Protein AF-A0A7H1BZW2-F1 (afdb_monomer)

Mean predicted aligned error: 11.31 Å

Foldseek 3Di:
DAAADLVVLCVWFWFAFLLRWIWGWPDAVVVVVHDDDQFAGTKTFTADPVRHTDDIATGHSNQHRDPDDDSRGGGHTDDPDPDDDDDDADFFDLDDDQQKWFDDPLDIDTDPDDPVDDDDPVRVVCSVVSGIDPHVVRVVSVSVVVVPPDD

Solvent-accessible surface area (backbone atoms only — not comparable to full-atom values): 8875 Å² total; per-residue (Å²): 131,53,68,67,50,62,68,54,22,55,74,64,40,45,30,20,24,60,69,70,39,50,29,40,45,66,51,46,36,62,83,71,71,46,91,65,57,76,42,51,31,25,36,32,37,34,31,45,98,84,74,40,88,69,49,74,48,40,15,24,86,82,28,38,43,57,95,72,92,43,55,66,16,44,69,13,38,51,72,84,75,75,86,80,82,90,77,94,69,75,78,49,36,89,64,92,56,71,59,20,19,31,74,54,97,92,40,83,42,75,48,87,61,48,91,94,53,83,75,50,71,72,55,48,51,36,35,75,72,44,48,29,22,76,34,69,67,52,49,45,54,54,51,50,60,65,66,72,66,76,134

Nearest PDB structures (foldseek):
  8dit-assembly1_B  TM=5.172E-01  e=1.514E+00  Thermochaetoides thermophila

Secondary structure (DSSP, 8-state):
-PPP-HHHHHTT--EEETTS-EEEEEEETTTTT----GGGSEEEEEE-TTS-EEEEEEE-TT--SSSS--TT-EEEE----PPPPP---PPPPSS--TT-EEEETTEEEE----TTSPPPHHHHHHHHTT--BSSHHHHHHHHHHHHTS--

Radius of gyration: 26.74 Å; Cα contacts (8 Å, |Δi|>4): 264; chains: 1; bounding box: 60×26×63 Å

Sequence (151 aa):
MKPFNLEEALAGEPVKLRSGRKAYIKYSLKAEKVECGVYSEIQGYVLNERNQFLYACSWTEEGNYYDFNSEDDIIGMWEEQQPRITLNLPAPLKEPREGMCFIKWGMIYKSNWVKSTPLKCMEQERLKEGGYFANEQDAQEWIDAMKNNRA

Structure (mmCIF, N/CA/C/O backbone):
data_AF-A0A7H1BZW2-F1
#
_entry.id   AF-A0A7H1BZW2-F1
#
loop_
_atom_site.group_PDB
_atom_site.id
_atom_site.type_symbol
_atom_site.label_atom_id
_atom_site.label_alt_id
_atom_site.label_comp_id
_atom_site.label_asym_id
_atom_site.label_entity_id
_atom_site.label_seq_id
_atom_site.pdbx_PDB_ins_code
_atom_site.Cartn_x
_atom_site.Cartn_y
_atom_site.Cartn_z
_atom_site.occupancy
_atom_site.B_iso_or_equiv
_atom_site.auth_seq_id
_atom_site.auth_comp_id
_atom_site.auth_asym_id
_atom_site.auth_atom_id
_atom_site.pdbx_PDB_model_num
ATOM 1 N N . MET A 1 1 ? 10.693 6.262 0.459 1.00 72.38 1 MET A N 1
ATOM 2 C CA . MET A 1 1 ? 11.117 5.768 -0.856 1.00 72.38 1 MET A CA 1
ATOM 3 C C . MET A 1 1 ? 12.531 5.263 -0.720 1.00 72.38 1 MET A C 1
ATOM 5 O O . MET A 1 1 ? 13.442 6.050 -0.480 1.00 72.38 1 MET A O 1
ATOM 9 N N . LYS A 1 2 ? 12.672 3.948 -0.796 1.00 88.25 2 LYS A N 1
ATOM 10 C CA . LYS A 1 2 ? 13.935 3.232 -0.797 1.00 88.25 2 LYS A CA 1
ATOM 11 C C . LYS A 1 2 ? 14.770 3.671 -2.014 1.00 88.25 2 LYS A C 1
ATOM 13 O O . LYS A 1 2 ? 14.226 3.685 -3.123 1.00 88.25 2 LYS A O 1
ATOM 18 N N . PRO A 1 3 ? 16.045 4.066 -1.824 1.00 93.69 3 PRO A N 1
ATOM 19 C CA . PRO A 1 3 ? 16.921 4.445 -2.931 1.00 93.69 3 PRO A CA 1
ATOM 20 C C . PRO A 1 3 ? 17.116 3.263 -3.884 1.00 93.69 3 PRO A C 1
ATOM 22 O O . PRO A 1 3 ? 16.992 2.113 -3.467 1.00 93.69 3 PRO A O 1
ATOM 25 N N . PHE A 1 4 ? 17.394 3.551 -5.154 1.00 95.69 4 PHE A N 1
ATOM 26 C CA . PHE A 1 4 ? 17.613 2.523 -6.169 1.00 95.69 4 PHE A CA 1
ATOM 27 C C . PHE A 1 4 ? 18.831 1.656 -5.813 1.00 95.69 4 PHE A C 1
ATOM 29 O O . PHE A 1 4 ? 19.870 2.174 -5.406 1.00 95.69 4 PHE A O 1
ATOM 36 N N . ASN A 1 5 ? 18.679 0.338 -5.954 1.00 95.88 5 ASN A N 1
ATOM 37 C CA . ASN A 1 5 ? 19.734 -0.649 -5.770 1.00 95.88 5 ASN A CA 1
ATOM 38 C C . ASN A 1 5 ? 19.736 -1.605 -6.972 1.00 95.88 5 ASN A C 1
ATOM 40 O O . ASN A 1 5 ? 18.799 -2.382 -7.161 1.00 95.88 5 ASN A O 1
ATOM 44 N N . LEU A 1 6 ? 20.796 -1.538 -7.777 1.00 93.88 6 LEU A N 1
ATOM 45 C CA . LEU A 1 6 ? 20.922 -2.327 -8.998 1.00 93.88 6 LEU A CA 1
ATOM 46 C C . LEU A 1 6 ? 21.038 -3.835 -8.725 1.00 93.88 6 LEU A C 1
ATOM 48 O O . LEU A 1 6 ? 20.452 -4.626 -9.461 1.00 93.88 6 LEU A O 1
ATOM 52 N N . GLU A 1 7 ? 21.751 -4.243 -7.672 1.00 94.12 7 GLU A N 1
ATOM 53 C CA . GLU A 1 7 ? 21.923 -5.660 -7.325 1.00 94.12 7 GLU A CA 1
ATOM 54 C C . GLU A 1 7 ? 20.589 -6.303 -6.938 1.00 94.12 7 GLU A C 1
ATOM 56 O O . GLU A 1 7 ? 20.236 -7.364 -7.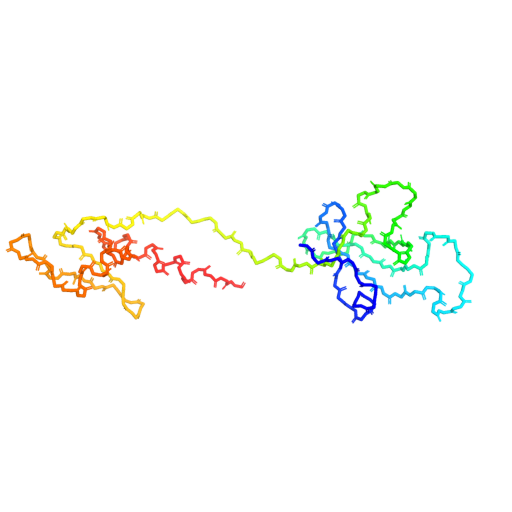452 1.00 94.12 7 GLU A O 1
ATOM 61 N N . GLU A 1 8 ? 19.811 -5.634 -6.083 1.00 95.44 8 GLU A N 1
ATOM 62 C CA . GLU A 1 8 ? 18.472 -6.099 -5.713 1.00 95.44 8 GLU A CA 1
ATOM 63 C C . GLU A 1 8 ? 17.545 -6.160 -6.935 1.00 95.44 8 GLU A C 1
ATOM 65 O O . GLU A 1 8 ? 16.805 -7.129 -7.116 1.00 95.44 8 GLU A O 1
ATOM 70 N N . ALA A 1 9 ? 17.600 -5.148 -7.805 1.00 95.62 9 ALA A N 1
ATOM 71 C CA . ALA A 1 9 ? 16.755 -5.104 -8.989 1.00 95.62 9 ALA A CA 1
ATOM 72 C C . ALA A 1 9 ? 17.093 -6.217 -9.997 1.00 95.62 9 ALA A C 1
ATOM 74 O O . ALA A 1 9 ? 16.191 -6.846 -10.552 1.00 95.62 9 ALA A O 1
ATOM 75 N N . LEU A 1 10 ? 18.383 -6.513 -10.196 1.00 94.69 10 LEU A N 1
ATOM 76 C CA . LEU A 1 10 ? 18.843 -7.647 -11.007 1.00 94.69 10 LEU A CA 1
ATOM 77 C C . LEU A 1 10 ? 18.506 -9.001 -10.368 1.00 94.69 10 LEU A C 1
ATOM 79 O O . LEU A 1 10 ? 18.267 -9.967 -11.091 1.00 94.69 10 LEU A O 1
ATOM 83 N N . ALA A 1 11 ? 18.421 -9.075 -9.037 1.00 95.19 11 ALA A N 1
ATOM 84 C CA . ALA A 1 11 ? 17.923 -10.254 -8.326 1.00 95.19 11 ALA A CA 1
ATOM 85 C C . ALA A 1 11 ? 16.406 -10.481 -8.508 1.00 95.19 11 ALA A C 1
ATOM 87 O O . ALA A 1 11 ? 15.888 -11.525 -8.109 1.00 95.19 11 ALA A O 1
ATOM 88 N N . GLY A 1 12 ? 15.700 -9.546 -9.154 1.00 93.12 12 GLY A N 1
ATOM 89 C CA . GLY A 1 12 ? 14.290 -9.666 -9.521 1.00 93.12 12 GLY A CA 1
ATOM 90 C C . GLY A 1 12 ? 13.349 -8.755 -8.737 1.00 93.12 12 GLY A C 1
ATOM 91 O O . GLY A 1 12 ? 12.139 -8.807 -8.979 1.00 93.12 12 GLY A O 1
ATOM 92 N N . GLU A 1 13 ? 13.867 -7.912 -7.841 1.00 96.00 13 GLU A N 1
ATOM 93 C CA . GLU A 1 13 ? 13.053 -6.918 -7.144 1.00 96.00 13 GLU A CA 1
ATOM 94 C C . GLU A 1 13 ? 12.608 -5.793 -8.102 1.00 96.00 13 GLU A C 1
ATOM 96 O O . GLU A 1 13 ? 13.378 -5.340 -8.954 1.00 96.00 13 GLU A O 1
ATOM 101 N N . PRO A 1 14 ? 11.357 -5.313 -8.005 1.00 95.81 14 PRO A N 1
ATOM 102 C CA . PRO A 1 14 ? 10.872 -4.257 -8.879 1.00 95.81 14 PRO A CA 1
ATOM 103 C C . PRO A 1 14 ? 11.433 -2.880 -8.516 1.00 95.81 14 PRO A C 1
ATOM 105 O O . PRO A 1 14 ? 11.722 -2.571 -7.359 1.00 95.81 14 PRO A O 1
ATOM 108 N N . VAL A 1 15 ? 11.480 -1.999 -9.512 1.00 96.75 15 VAL A N 1
ATOM 109 C CA . VAL A 1 15 ? 11.888 -0.597 -9.368 1.00 96.75 15 VAL A CA 1
ATOM 110 C C . VAL A 1 15 ? 10.724 0.351 -9.646 1.00 96.75 15 VAL A C 1
ATOM 112 O O . VAL A 1 15 ? 9.732 -0.011 -10.290 1.00 96.75 15 VAL A O 1
ATOM 115 N N . LYS A 1 16 ? 10.835 1.577 -9.133 1.00 95.69 16 LYS A N 1
ATOM 116 C CA . LYS A 1 16 ? 9.857 2.647 -9.320 1.00 95.69 16 LYS A CA 1
ATOM 117 C C . LYS A 1 16 ? 10.418 3.713 -10.252 1.00 95.69 16 LYS A C 1
ATOM 119 O O . LYS A 1 16 ? 11.461 4.306 -9.971 1.00 95.69 16 LYS A O 1
ATOM 124 N N . LEU A 1 17 ? 9.675 3.989 -11.318 1.00 95.25 17 LEU A N 1
ATOM 125 C CA . LEU A 1 17 ? 9.996 5.064 -12.250 1.00 95.25 17 LEU A CA 1
ATOM 126 C C . LEU A 1 17 ? 9.504 6.417 -11.728 1.00 95.25 17 LEU A C 1
ATOM 128 O O . LEU A 1 17 ? 8.603 6.480 -10.883 1.00 95.25 17 LEU A O 1
ATOM 132 N N . ARG A 1 18 ? 10.049 7.513 -12.261 1.00 94.06 18 ARG A N 1
ATOM 133 C CA . ARG A 1 18 ? 9.643 8.887 -11.927 1.00 94.06 18 ARG A CA 1
ATOM 134 C C . ARG A 1 18 ? 8.157 9.136 -12.184 1.00 94.06 18 ARG A C 1
ATOM 136 O O . ARG A 1 18 ? 7.507 9.787 -11.369 1.00 94.06 18 ARG A O 1
ATOM 143 N N . SER A 1 19 ? 7.611 8.540 -13.243 1.00 91.94 19 SER A N 1
ATOM 144 C CA . SER A 1 19 ? 6.173 8.501 -13.559 1.00 91.94 19 SER A CA 1
ATOM 145 C C . SER A 1 19 ? 5.308 7.821 -12.490 1.00 91.94 19 SER A C 1
ATOM 147 O O . SER A 1 19 ? 4.085 7.900 -12.539 1.00 91.94 19 SER A O 1
ATOM 149 N N . GLY A 1 20 ? 5.915 7.116 -11.533 1.00 92.19 20 GLY A N 1
ATOM 150 C CA . GLY A 1 20 ? 5.221 6.296 -10.547 1.00 92.19 20 GLY A CA 1
ATOM 151 C C . GLY A 1 20 ? 4.904 4.881 -11.030 1.00 92.19 20 GLY A C 1
ATOM 152 O O . GLY A 1 20 ? 4.333 4.114 -10.257 1.00 92.19 20 GLY A O 1
ATOM 153 N N . ARG A 1 21 ? 5.286 4.511 -12.260 1.00 93.75 21 ARG A N 1
ATOM 154 C CA . ARG A 1 21 ? 5.105 3.153 -12.796 1.00 93.75 21 ARG A CA 1
ATOM 155 C C . ARG A 1 21 ? 6.079 2.151 -12.178 1.00 93.75 21 ARG A C 1
ATOM 157 O O . ARG A 1 21 ? 7.157 2.510 -11.699 1.00 93.75 21 ARG A O 1
ATOM 164 N N . LYS A 1 22 ? 5.681 0.878 -12.224 1.00 95.31 22 LYS A N 1
ATOM 165 C CA . LYS A 1 22 ? 6.489 -0.274 -11.815 1.00 95.31 22 LYS A CA 1
ATOM 166 C C . LYS A 1 22 ? 7.290 -0.791 -13.009 1.00 95.31 22 LYS A C 1
ATOM 168 O O . LYS A 1 22 ? 6.728 -0.958 -14.091 1.00 95.31 22 LYS A O 1
ATOM 173 N N . ALA A 1 23 ? 8.567 -1.090 -12.808 1.00 96.94 23 ALA A N 1
ATOM 174 C CA . ALA A 1 23 ? 9.422 -1.703 -13.821 1.00 96.94 23 ALA A CA 1
ATOM 175 C C . ALA A 1 23 ? 10.266 -2.837 -13.224 1.00 96.94 23 ALA A C 1
ATOM 177 O O . ALA A 1 23 ? 10.400 -2.952 -12.005 1.00 96.94 23 ALA A O 1
ATOM 178 N N . TYR A 1 24 ? 10.809 -3.685 -14.094 1.00 97.25 24 TYR A N 1
ATOM 179 C CA . TYR A 1 24 ? 11.717 -4.771 -13.728 1.00 97.25 24 TYR A CA 1
ATOM 180 C C . TYR A 1 24 ? 12.964 -4.716 -14.597 1.00 97.25 24 TYR A C 1
ATOM 182 O O . TYR A 1 24 ? 12.858 -4.603 -15.819 1.00 97.25 24 TYR A O 1
ATOM 190 N N . ILE A 1 25 ? 14.123 -4.874 -13.963 1.00 96.25 25 ILE A N 1
ATOM 191 C CA . ILE A 1 25 ? 15.404 -5.069 -14.642 1.00 96.25 25 ILE A CA 1
ATOM 192 C C . ILE A 1 25 ? 15.607 -6.577 -14.838 1.00 96.25 25 ILE A C 1
ATOM 194 O O . ILE A 1 25 ? 15.222 -7.379 -13.985 1.00 96.25 25 ILE A O 1
ATOM 198 N N . LYS A 1 26 ? 16.148 -6.984 -15.991 1.00 94.38 26 LYS A N 1
ATOM 199 C CA . LYS A 1 26 ? 16.378 -8.398 -16.322 1.00 94.38 26 LYS A CA 1
ATOM 200 C C . LYS A 1 26 ? 17.839 -8.766 -16.482 1.00 94.38 26 LYS A C 1
ATOM 202 O O . LYS A 1 26 ? 18.215 -9.846 -16.039 1.00 94.38 26 LYS A O 1
ATOM 207 N N . TYR A 1 27 ? 18.640 -7.915 -17.107 1.00 89.62 27 TYR A N 1
ATOM 208 C CA . TYR A 1 27 ? 20.060 -8.189 -17.302 1.00 89.62 27 TYR A CA 1
ATOM 209 C C . TYR A 1 27 ? 20.855 -6.898 -17.517 1.00 89.62 27 TYR A C 1
ATOM 211 O O . TYR A 1 27 ? 20.294 -5.849 -17.843 1.00 89.62 27 TYR A O 1
ATOM 219 N N . SER A 1 28 ? 22.169 -7.003 -17.312 1.00 89.19 28 SER A N 1
ATOM 220 C CA . SER A 1 28 ? 23.158 -5.954 -17.566 1.00 89.19 28 SER A CA 1
ATOM 221 C C . SER A 1 28 ? 24.073 -6.390 -18.710 1.00 89.19 28 SER A C 1
ATOM 223 O O . SER A 1 28 ? 24.696 -7.450 -18.639 1.00 89.19 28 SER A O 1
ATOM 225 N N . LEU A 1 29 ? 24.189 -5.563 -19.749 1.00 85.56 29 LEU A N 1
ATOM 226 C CA . LEU A 1 29 ? 25.074 -5.803 -20.893 1.00 85.56 29 LEU A CA 1
ATOM 227 C C . LEU A 1 29 ? 26.559 -5.717 -20.506 1.00 85.56 29 LEU A C 1
ATOM 229 O O . LEU A 1 29 ? 27.388 -6.412 -21.098 1.00 85.56 29 LEU A O 1
ATOM 233 N N . LYS A 1 30 ? 26.906 -4.936 -19.471 1.00 78.44 30 LYS A N 1
ATOM 234 C CA . LYS A 1 30 ? 28.278 -4.888 -18.933 1.00 78.44 30 LYS A CA 1
ATOM 235 C C . LYS A 1 30 ? 28.690 -6.221 -18.310 1.00 78.44 30 LYS A C 1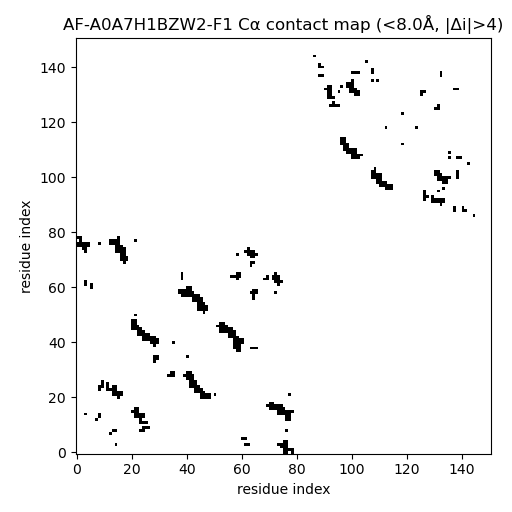
ATOM 237 O O . LYS A 1 30 ? 29.820 -6.664 -18.519 1.00 78.44 30 LYS A O 1
ATOM 242 N N . ALA A 1 31 ? 27.780 -6.892 -17.599 1.00 77.06 31 ALA A N 1
ATOM 243 C CA . ALA A 1 31 ? 28.040 -8.222 -17.041 1.00 77.06 31 ALA A CA 1
ATOM 244 C C . ALA A 1 31 ? 28.298 -9.268 -18.143 1.00 77.06 31 ALA A C 1
ATOM 246 O O . ALA A 1 31 ? 29.114 -10.173 -17.969 1.00 77.06 31 ALA A O 1
ATOM 247 N N . GLU A 1 32 ? 27.666 -9.095 -19.305 1.00 76.12 32 GLU A N 1
ATOM 248 C CA . GLU A 1 32 ? 27.866 -9.928 -20.495 1.00 76.12 32 GLU A CA 1
ATOM 249 C C . GLU A 1 32 ? 29.075 -9.504 -21.349 1.00 76.12 32 GLU A C 1
ATOM 251 O O . GLU A 1 32 ? 29.363 -10.135 -22.366 1.00 76.12 32 GLU A O 1
ATOM 256 N N . LYS A 1 33 ? 29.827 -8.475 -20.924 1.00 75.56 33 LYS A N 1
ATOM 257 C CA . LYS A 1 33 ? 30.984 -7.907 -21.641 1.00 75.56 33 LYS A CA 1
ATOM 258 C C . LYS A 1 33 ? 30.645 -7.447 -23.064 1.00 75.56 33 LYS A C 1
ATOM 260 O O . LYS A 1 33 ? 31.494 -7.501 -23.954 1.00 75.56 33 LYS A O 1
ATOM 265 N N . VAL A 1 34 ? 29.411 -6.996 -23.273 1.00 77.19 34 VAL A N 1
ATOM 266 C CA . VAL A 1 34 ? 28.953 -6.437 -24.544 1.00 77.19 34 VAL A CA 1
ATOM 267 C C . VAL A 1 34 ? 29.255 -4.942 -24.557 1.00 77.19 34 VAL A C 1
ATOM 269 O O . VAL A 1 34 ? 28.924 -4.218 -23.617 1.00 77.19 34 VAL A O 1
ATOM 272 N N . GLU A 1 35 ? 29.884 -4.472 -25.632 1.00 75.88 35 GLU A N 1
ATOM 273 C CA . GLU A 1 35 ? 30.077 -3.042 -25.857 1.00 75.88 35 GLU A CA 1
ATOM 274 C C . GLU A 1 35 ? 28.706 -2.398 -26.104 1.00 75.88 35 GLU A C 1
ATOM 276 O O . GLU A 1 35 ? 27.983 -2.774 -27.028 1.00 75.88 35 GLU A O 1
ATOM 281 N N . CYS A 1 36 ? 28.310 -1.479 -25.229 1.00 70.94 36 CYS A N 1
ATOM 282 C CA . CYS A 1 36 ? 26.982 -0.880 -25.229 1.00 70.94 36 CYS A CA 1
ATOM 283 C C . CYS A 1 36 ? 27.078 0.645 -25.121 1.00 70.94 36 CYS A C 1
ATOM 285 O O . CYS A 1 36 ? 28.040 1.194 -24.584 1.00 70.94 36 CYS A O 1
ATOM 287 N N . GLY A 1 37 ? 26.082 1.341 -25.672 1.00 73.75 37 GLY A N 1
ATOM 288 C CA . GLY A 1 37 ? 25.944 2.783 -25.483 1.00 73.75 37 GLY A CA 1
ATOM 289 C C . GLY A 1 37 ? 25.527 3.105 -24.046 1.00 73.75 37 GLY A C 1
ATOM 290 O O . GLY A 1 37 ? 24.892 2.279 -23.389 1.00 73.75 37 GLY A O 1
ATOM 291 N N . VAL A 1 38 ? 25.826 4.324 -23.588 1.00 69.31 38 VAL A N 1
ATOM 292 C CA . VAL A 1 38 ? 25.644 4.779 -22.193 1.00 69.31 38 VAL A CA 1
ATOM 293 C C . VAL A 1 38 ? 24.241 4.483 -21.627 1.00 69.31 38 VAL A C 1
ATOM 295 O O . VAL A 1 38 ? 24.128 4.085 -20.479 1.00 69.31 38 VAL A O 1
ATOM 298 N N . TYR A 1 39 ? 23.170 4.561 -22.428 1.00 72.19 39 TYR A N 1
ATOM 299 C CA . TYR A 1 39 ? 21.778 4.327 -21.976 1.00 72.19 39 TYR A CA 1
ATOM 300 C C . TYR A 1 39 ? 21.245 2.913 -22.232 1.00 72.19 39 TYR A C 1
ATOM 302 O O . TYR A 1 39 ? 20.042 2.667 -22.157 1.00 72.19 39 TYR A O 1
ATOM 310 N N . SER A 1 40 ? 22.122 1.987 -22.609 1.00 82.19 40 SER A N 1
ATOM 311 C CA . SER A 1 40 ? 21.752 0.604 -22.932 1.00 82.19 40 SER A CA 1
ATOM 312 C C . SER A 1 40 ? 22.359 -0.418 -21.975 1.00 82.19 40 SER A C 1
ATOM 314 O O . SER A 1 40 ? 22.211 -1.616 -22.199 1.00 82.19 40 SER A O 1
ATOM 316 N N . GLU A 1 41 ? 23.008 0.048 -20.907 1.00 89.38 41 GLU A N 1
ATOM 317 C CA . GLU A 1 41 ? 23.778 -0.774 -19.972 1.00 89.38 41 GLU A CA 1
ATOM 318 C C . GLU A 1 41 ? 22.915 -1.821 -19.270 1.00 89.38 41 GLU A C 1
ATOM 320 O O . GLU A 1 41 ? 23.319 -2.979 -19.171 1.00 89.38 41 GLU A O 1
ATOM 325 N N . ILE A 1 42 ? 21.715 -1.442 -18.829 1.00 91.94 42 ILE A N 1
ATOM 326 C CA . ILE A 1 42 ? 20.748 -2.353 -18.214 1.00 91.94 42 ILE A CA 1
ATOM 327 C C . ILE A 1 42 ? 19.461 -2.406 -19.028 1.00 91.94 42 ILE A C 1
ATOM 329 O O . ILE A 1 42 ? 19.017 -1.407 -19.591 1.00 91.94 42 ILE A O 1
ATOM 333 N N . GLN A 1 43 ? 18.863 -3.594 -19.092 1.00 93.19 43 GLN A N 1
ATOM 334 C CA . GLN A 1 43 ? 17.694 -3.885 -19.920 1.00 93.19 43 GLN A CA 1
ATOM 335 C C . GLN A 1 43 ? 16.559 -4.447 -19.068 1.00 93.19 43 GLN A C 1
ATOM 337 O O . GLN A 1 43 ? 16.771 -5.255 -18.155 1.00 93.19 43 GLN A O 1
ATOM 342 N N . GLY A 1 44 ? 15.335 -4.041 -19.384 1.00 95.75 44 GLY A N 1
ATOM 343 C CA . GLY A 1 44 ? 14.154 -4.441 -18.636 1.00 95.75 44 GLY A CA 1
ATOM 344 C C . GLY A 1 44 ? 12.848 -4.087 -19.333 1.00 95.75 44 GLY A C 1
ATOM 345 O O . GLY A 1 44 ? 12.783 -3.916 -20.551 1.00 95.75 44 GLY A O 1
ATOM 346 N N . TYR A 1 45 ? 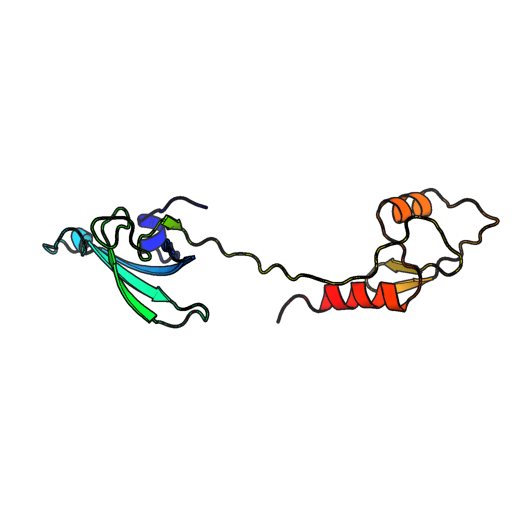11.775 -4.010 -18.552 1.00 96.81 45 TYR A N 1
ATOM 347 C CA . TYR A 1 45 ? 10.455 -3.631 -19.049 1.00 96.81 45 TYR A CA 1
ATOM 348 C C . TYR A 1 45 ? 9.648 -2.862 -18.013 1.00 96.81 45 TYR A C 1
ATOM 350 O O . TYR A 1 45 ? 9.831 -3.007 -16.802 1.00 96.81 45 TYR A O 1
ATOM 358 N N . VAL A 1 46 ? 8.702 -2.080 -18.520 1.00 96.81 46 VAL A N 1
ATOM 359 C CA . VAL A 1 46 ? 7.771 -1.266 -17.742 1.00 96.81 46 VAL A CA 1
ATOM 360 C C . VAL A 1 46 ? 6.394 -1.919 -17.749 1.00 96.81 46 VAL A C 1
ATOM 362 O O . VAL A 1 46 ? 5.965 -2.498 -18.752 1.00 96.81 46 VAL A O 1
ATOM 365 N N . LEU A 1 47 ? 5.698 -1.832 -16.618 1.00 96.00 47 LEU A N 1
ATOM 366 C CA . LEU A 1 47 ? 4.325 -2.292 -16.460 1.00 96.00 47 LEU A CA 1
ATOM 367 C C . LEU A 1 47 ? 3.344 -1.115 -16.439 1.00 96.00 47 LEU A C 1
ATOM 369 O O . LEU A 1 47 ? 3.660 -0.020 -15.970 1.00 96.00 47 LEU A O 1
ATOM 373 N N . ASN A 1 48 ? 2.121 -1.361 -16.907 1.00 92.31 48 ASN A N 1
ATOM 374 C CA . ASN A 1 48 ? 0.998 -0.451 -16.697 1.00 92.31 48 ASN A CA 1
ATOM 375 C C . ASN A 1 48 ? 0.416 -0.590 -15.274 1.00 92.31 48 ASN A C 1
ATOM 377 O O . ASN A 1 48 ? 0.796 -1.471 -14.503 1.00 92.31 48 ASN A O 1
ATOM 381 N N . GLU A 1 49 ? -0.564 0.251 -14.936 1.00 87.12 49 GLU A N 1
ATOM 382 C CA . GLU A 1 49 ? -1.240 0.260 -13.624 1.00 87.12 49 GLU A CA 1
ATOM 383 C C . GLU A 1 49 ? -1.943 -1.063 -13.271 1.00 87.12 49 GLU A C 1
ATOM 385 O O . GLU A 1 49 ? -2.230 -1.331 -12.108 1.00 87.12 49 GLU A O 1
ATOM 390 N N . ARG A 1 50 ? -2.205 -1.917 -14.268 1.00 86.19 50 ARG A N 1
ATOM 391 C CA . ARG A 1 50 ? -2.810 -3.247 -14.109 1.00 86.19 50 ARG A CA 1
ATOM 392 C C . ARG A 1 50 ? -1.767 -4.368 -14.043 1.00 86.19 50 ARG A C 1
ATOM 394 O O . ARG A 1 50 ? -2.128 -5.530 -14.199 1.00 86.19 50 ARG A O 1
ATOM 401 N N . ASN A 1 51 ? -0.489 -4.039 -13.832 1.00 87.81 51 ASN A N 1
ATOM 402 C CA . ASN A 1 51 ? 0.641 -4.975 -13.848 1.00 87.81 51 ASN A CA 1
ATOM 403 C C . ASN A 1 51 ? 0.788 -5.761 -15.167 1.00 87.81 51 ASN A C 1
ATOM 405 O O . ASN A 1 51 ? 1.249 -6.901 -15.170 1.00 87.81 51 ASN A O 1
ATOM 409 N N . GLN A 1 52 ? 0.408 -5.167 -16.298 1.00 94.19 52 GLN A N 1
ATOM 410 C CA . GLN A 1 52 ? 0.594 -5.765 -17.623 1.00 94.19 52 GLN A CA 1
ATOM 411 C C . GLN A 1 52 ? 1.803 -5.139 -18.313 1.00 94.19 52 GLN A C 1
ATOM 413 O O . GLN A 1 52 ? 2.073 -3.953 -18.123 1.00 94.19 52 GLN A O 1
ATOM 418 N N . PHE A 1 53 ? 2.511 -5.927 -19.126 1.00 95.94 53 PHE A N 1
ATOM 419 C CA . PHE A 1 53 ? 3.620 -5.437 -19.947 1.00 95.94 53 PHE A CA 1
ATOM 420 C C . PHE A 1 53 ? 3.183 -4.233 -20.790 1.00 95.94 53 PHE A C 1
ATOM 422 O O . PHE A 1 53 ? 2.151 -4.292 -21.460 1.00 95.94 53 PHE A O 1
ATOM 429 N N . LEU A 1 54 ? 3.971 -3.159 -20.746 1.00 95.75 54 LEU A N 1
ATOM 430 C CA . LEU A 1 54 ? 3.724 -1.938 -21.507 1.00 95.75 54 LEU A CA 1
ATOM 431 C C . LEU A 1 54 ? 4.751 -1.779 -22.637 1.00 95.75 54 LEU A C 1
ATOM 433 O O . LEU A 1 54 ? 4.368 -1.754 -23.803 1.00 95.75 54 LEU A O 1
ATOM 437 N N . TYR A 1 55 ? 6.043 -1.722 -22.304 1.00 95.31 55 TYR A N 1
ATOM 438 C CA . TYR A 1 55 ? 7.156 -1.713 -23.264 1.00 95.31 55 TYR A CA 1
ATOM 439 C C . TYR A 1 55 ? 8.461 -2.189 -22.616 1.00 95.31 55 TYR A C 1
ATOM 441 O O . TYR A 1 55 ? 8.611 -2.166 -21.391 1.00 95.31 55 TYR A O 1
ATOM 449 N N . ALA A 1 56 ? 9.406 -2.621 -23.454 1.00 94.88 56 ALA A N 1
ATOM 450 C CA . ALA A 1 56 ? 10.794 -2.847 -23.061 1.00 94.88 56 ALA A CA 1
ATOM 451 C C . ALA A 1 56 ? 11.543 -1.511 -22.987 1.00 94.88 56 ALA A C 1
ATOM 453 O O . ALA A 1 56 ? 11.206 -0.571 -23.707 1.00 94.88 56 ALA A O 1
ATOM 454 N N . CYS A 1 57 ? 12.526 -1.426 -22.099 1.00 92.38 57 CYS A N 1
ATOM 455 C CA . CYS A 1 57 ? 13.196 -0.178 -21.762 1.00 92.38 57 CYS A CA 1
ATOM 456 C C . CYS A 1 57 ? 14.637 -0.455 -21.310 1.00 92.38 57 CYS A C 1
ATOM 458 O O . CYS A 1 57 ? 14.930 -1.552 -20.819 1.00 92.38 57 CYS A O 1
ATOM 460 N N . SER A 1 58 ? 15.520 0.525 -21.490 1.00 92.88 58 SER A N 1
ATOM 461 C CA . SER A 1 58 ? 16.928 0.432 -21.120 1.00 92.88 58 SER A CA 1
ATOM 462 C C . SER A 1 58 ? 17.387 1.655 -20.343 1.00 92.88 58 SER A C 1
ATOM 464 O O . SER A 1 58 ? 16.862 2.744 -20.544 1.00 92.88 58 SER A O 1
ATOM 466 N N . TRP A 1 59 ? 18.366 1.474 -19.461 1.00 93.19 59 TRP A N 1
ATOM 467 C CA . TRP A 1 59 ? 18.871 2.546 -18.605 1.00 93.19 59 TRP A CA 1
ATOM 468 C C . TRP A 1 59 ? 20.391 2.456 -18.419 1.00 93.19 59 TRP A C 1
ATOM 470 O O . TRP A 1 59 ? 21.018 1.455 -18.785 1.00 93.19 59 TRP A O 1
ATOM 480 N N . THR A 1 60 ? 20.971 3.498 -17.824 1.00 91.94 60 THR A N 1
ATOM 481 C CA . THR A 1 60 ? 22.317 3.455 -17.219 1.00 91.94 60 THR A CA 1
ATOM 482 C C . THR A 1 60 ? 22.302 2.626 -15.924 1.00 91.94 60 THR A C 1
ATOM 484 O O . THR A 1 60 ? 21.232 2.376 -15.361 1.00 91.94 60 THR A O 1
ATOM 487 N N . GLU A 1 61 ? 23.461 2.231 -15.392 1.00 90.69 61 GLU A N 1
ATOM 488 C CA . GLU A 1 61 ? 23.564 1.556 -14.081 1.00 90.69 61 GLU A CA 1
ATOM 489 C C . GLU A 1 61 ? 23.049 2.402 -12.902 1.00 90.69 61 GLU A C 1
ATOM 491 O O . GLU A 1 61 ? 22.675 1.851 -11.867 1.00 90.69 61 GLU A O 1
ATOM 496 N N . GLU A 1 62 ? 22.964 3.725 -13.060 1.00 90.81 62 GLU A N 1
ATOM 497 C CA . GLU A 1 62 ? 22.336 4.650 -12.107 1.00 90.81 62 GLU A CA 1
ATOM 498 C C . GLU A 1 62 ? 20.822 4.799 -12.319 1.00 90.81 62 GLU A C 1
ATOM 500 O O . GLU A 1 62 ? 20.153 5.459 -11.523 1.00 90.81 62 GLU A O 1
ATOM 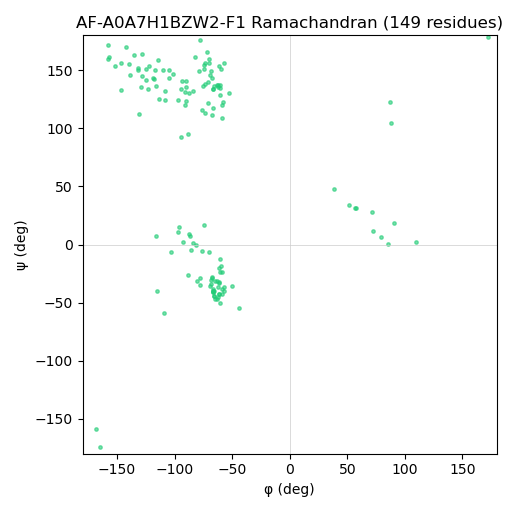505 N N . GLY A 1 63 ? 20.272 4.179 -13.366 1.00 90.88 63 GLY A N 1
ATOM 506 C CA . GLY A 1 63 ? 18.840 4.129 -13.628 1.00 90.88 63 GLY A CA 1
ATOM 507 C C . GLY A 1 63 ? 18.288 5.262 -14.496 1.00 90.88 63 GLY A C 1
ATOM 508 O O . GLY A 1 63 ? 17.077 5.479 -14.503 1.00 90.88 63 GLY A O 1
ATOM 509 N N . ASN A 1 64 ? 19.129 5.980 -15.244 1.00 91.62 64 ASN A N 1
ATOM 510 C CA . ASN A 1 64 ? 18.672 7.056 -16.134 1.00 91.62 64 ASN A CA 1
ATOM 511 C C . ASN A 1 64 ? 18.228 6.494 -17.488 1.00 91.62 64 ASN A C 1
ATOM 513 O O . ASN A 1 64 ? 18.955 5.700 -18.086 1.00 91.62 64 ASN A O 1
ATOM 517 N N . TYR A 1 65 ? 17.054 6.906 -17.980 1.00 86.81 65 TYR A N 1
ATOM 518 C CA . TYR A 1 65 ? 16.525 6.415 -19.265 1.00 86.81 65 TYR A CA 1
ATOM 519 C C . TYR A 1 65 ? 17.194 7.098 -20.469 1.00 86.81 65 TYR A C 1
ATOM 521 O O . TYR A 1 65 ? 17.316 6.489 -21.521 1.00 86.81 65 TYR A O 1
ATOM 529 N N . TYR A 1 66 ? 17.654 8.340 -20.301 1.00 81.38 66 TYR A N 1
ATOM 530 C CA . TYR A 1 66 ? 18.435 9.156 -21.242 1.00 81.38 66 TYR A CA 1
ATOM 531 C C . TYR A 1 66 ? 19.044 10.338 -20.462 1.00 81.38 66 TYR A C 1
ATOM 533 O O . TYR A 1 66 ? 18.890 10.424 -19.241 1.00 81.38 66 TYR A O 1
ATOM 541 N N . ASP A 1 67 ? 19.695 11.284 -21.139 1.00 67.31 67 ASP A N 1
ATOM 542 C CA . ASP A 1 67 ? 20.077 12.543 -20.502 1.00 67.31 67 ASP A CA 1
ATOM 543 C C . ASP A 1 67 ? 18.839 13.414 -20.227 1.00 67.31 67 ASP A C 1
ATOM 545 O O . ASP A 1 67 ? 18.132 13.820 -21.149 1.00 67.31 67 ASP A O 1
ATOM 549 N N . PHE A 1 68 ? 18.652 13.740 -18.941 1.00 65.00 68 PHE A N 1
ATOM 550 C CA . PHE A 1 68 ? 17.699 14.685 -18.330 1.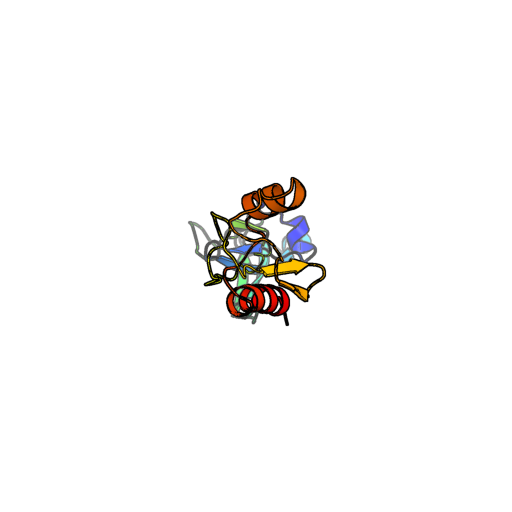00 65.00 68 PHE A CA 1
ATOM 551 C C . PHE A 1 68 ? 16.297 14.161 -17.955 1.00 65.00 68 PHE A C 1
ATOM 553 O O . PHE A 1 68 ? 15.394 14.108 -18.782 1.00 65.00 68 PHE A O 1
ATOM 560 N N . ASN A 1 69 ? 16.094 13.951 -16.642 1.00 76.56 69 ASN A N 1
ATOM 561 C CA . ASN A 1 69 ? 14.810 13.924 -15.912 1.00 76.56 69 ASN A CA 1
ATOM 562 C C . ASN A 1 69 ? 13.632 13.266 -16.657 1.00 76.56 69 ASN A C 1
ATOM 564 O O . ASN A 1 69 ? 12.531 13.825 -16.697 1.00 76.56 69 ASN A O 1
ATOM 568 N N . SER A 1 70 ? 13.847 12.081 -17.226 1.00 89.06 70 SER A N 1
ATOM 569 C CA . SER A 1 70 ? 12.787 11.350 -17.909 1.00 89.06 70 SER A CA 1
ATOM 570 C C . SER A 1 70 ? 11.737 10.852 -16.913 1.00 89.06 70 SER A C 1
ATOM 572 O O . SER A 1 70 ? 12.033 10.496 -15.767 1.00 89.06 70 SER A O 1
ATOM 574 N N . GLU A 1 71 ? 10.488 10.762 -17.369 1.00 92.12 71 GLU A N 1
ATOM 575 C CA . GLU A 1 71 ? 9.418 10.046 -16.664 1.00 92.12 71 GLU A CA 1
ATOM 576 C C . GLU A 1 71 ? 9.745 8.560 -16.446 1.00 92.12 71 GLU A C 1
ATOM 578 O O . GLU A 1 71 ? 9.220 7.929 -15.520 1.00 92.12 71 GLU A O 1
ATOM 583 N N . ASP A 1 72 ? 10.628 8.025 -17.284 1.00 93.31 72 ASP A N 1
ATOM 584 C CA . ASP A 1 72 ? 11.103 6.651 -17.232 1.00 93.31 72 ASP A CA 1
ATOM 585 C C . ASP A 1 72 ? 12.389 6.488 -16.411 1.00 93.31 72 ASP A C 1
ATOM 587 O O . ASP A 1 72 ? 12.876 5.369 -16.299 1.00 93.31 72 ASP A O 1
ATOM 591 N N . ASP A 1 73 ? 12.928 7.547 -15.792 1.00 94.69 73 ASP A N 1
ATOM 592 C CA . ASP A 1 73 ? 14.060 7.401 -14.867 1.00 94.69 73 ASP A CA 1
ATOM 593 C C . ASP A 1 73 ? 13.666 6.543 -13.665 1.00 94.69 73 ASP A C 1
ATOM 595 O O . ASP A 1 73 ? 12.608 6.745 -13.057 1.00 94.69 73 ASP A O 1
ATOM 599 N N . ILE A 1 74 ? 14.552 5.641 -13.260 1.00 95.12 74 ILE A N 1
ATOM 600 C CA . ILE A 1 74 ? 14.421 4.891 -12.019 1.00 95.12 74 ILE A CA 1
ATOM 601 C C . ILE A 1 74 ? 14.801 5.816 -10.863 1.00 95.12 74 ILE A C 1
ATOM 603 O O . ILE A 1 74 ? 15.942 6.245 -10.726 1.00 95.12 74 ILE A O 1
ATOM 607 N N . ILE A 1 75 ? 13.833 6.113 -9.999 1.00 94.94 75 ILE A N 1
ATOM 608 C CA . ILE A 1 75 ? 14.034 7.012 -8.852 1.00 94.94 75 ILE A CA 1
ATOM 609 C C . ILE A 1 75 ? 14.165 6.261 -7.52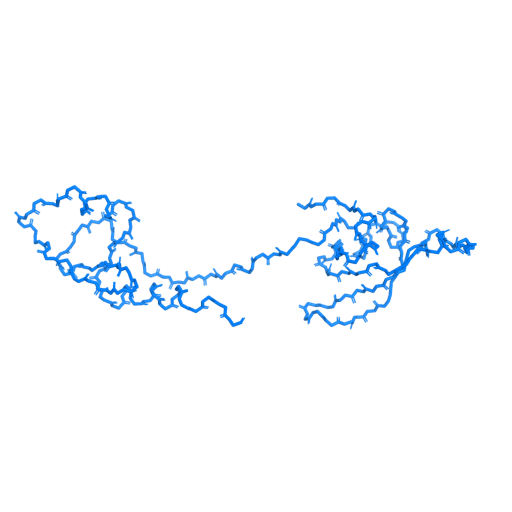3 1.00 94.94 75 ILE A C 1
ATOM 611 O O . ILE A 1 75 ? 14.438 6.875 -6.493 1.00 94.94 75 ILE A O 1
ATOM 615 N N . GLY A 1 76 ? 13.956 4.944 -7.519 1.00 95.69 76 GLY A N 1
ATOM 616 C CA . GLY A 1 76 ? 14.029 4.124 -6.316 1.00 95.69 76 GLY A CA 1
ATOM 617 C C . GLY A 1 76 ? 13.572 2.687 -6.535 1.00 95.69 76 GLY A C 1
ATOM 618 O O . GLY A 1 76 ? 13.123 2.316 -7.621 1.00 95.69 76 GLY A O 1
ATOM 619 N N . MET A 1 77 ? 13.639 1.881 -5.478 1.00 96.44 77 MET A N 1
ATOM 620 C CA . MET A 1 77 ? 13.023 0.550 -5.475 1.00 96.44 77 MET A CA 1
ATOM 621 C C . MET A 1 77 ? 11.499 0.665 -5.344 1.00 96.44 77 MET A C 1
ATOM 623 O O . MET A 1 77 ? 10.976 1.615 -4.750 1.00 96.44 77 MET A O 1
ATOM 627 N N . TRP A 1 78 ? 10.771 -0.305 -5.896 1.00 93.94 78 TRP A N 1
ATOM 628 C CA . TRP A 1 78 ? 9.321 -0.369 -5.758 1.00 93.94 78 TRP A CA 1
ATOM 629 C C . TRP A 1 78 ? 8.942 -0.809 -4.343 1.00 93.94 78 TRP A C 1
ATOM 631 O O . TRP A 1 78 ? 9.167 -1.946 -3.942 1.00 93.94 78 TRP A O 1
ATOM 641 N N . GLU A 1 79 ? 8.322 0.094 -3.592 1.00 88.81 79 GLU A N 1
ATOM 642 C CA . GLU A 1 79 ? 7.686 -0.224 -2.317 1.00 88.81 79 GLU A CA 1
ATOM 643 C C . GLU A 1 79 ? 6.225 -0.600 -2.590 1.00 88.81 79 GLU A C 1
ATOM 645 O O . GLU A 1 79 ? 5.480 0.192 -3.175 1.00 88.81 79 GLU A O 1
ATOM 650 N N . GLU A 1 80 ? 5.796 -1.795 -2.171 1.00 79.19 80 GLU A N 1
ATOM 651 C CA . GLU A 1 80 ? 4.378 -2.153 -2.210 1.00 79.19 80 GLU A CA 1
ATOM 652 C C . GLU A 1 80 ? 3.579 -1.157 -1.368 1.00 79.19 80 GLU A C 1
ATOM 654 O O . GLU A 1 80 ? 3.647 -1.136 -0.137 1.00 79.19 80 GLU A O 1
ATOM 659 N N . GLN A 1 81 ? 2.804 -0.306 -2.041 1.00 68.56 81 GLN A N 1
ATOM 660 C CA . GLN A 1 81 ? 1.834 0.523 -1.352 1.00 68.56 81 GLN A CA 1
ATOM 661 C C . GLN A 1 81 ? 0.755 -0.401 -0.808 1.00 68.56 81 GLN A C 1
ATOM 663 O O . GLN A 1 81 ? -0.011 -0.989 -1.570 1.00 68.56 81 GLN A O 1
ATOM 668 N N . GLN A 1 82 ? 0.693 -0.534 0.516 1.00 65.38 82 GLN A N 1
ATOM 669 C CA . GLN A 1 82 ? -0.440 -1.203 1.133 1.00 65.38 82 GLN A CA 1
ATOM 670 C C . GLN A 1 82 ? -1.708 -0.436 0.733 1.00 65.38 82 GLN A C 1
ATOM 672 O O . GLN A 1 82 ? -1.788 0.764 1.023 1.00 65.38 82 GLN A O 1
ATOM 677 N N . PRO A 1 83 ? -2.671 -1.079 0.046 1.00 61.09 83 PRO A N 1
ATOM 678 C CA . PRO A 1 83 ? -3.876 -0.402 -0.398 1.00 61.09 83 PRO A CA 1
ATOM 679 C C . PRO A 1 83 ? -4.585 0.176 0.824 1.00 61.09 83 PRO A C 1
ATOM 681 O O . PRO A 1 83 ? -4.901 -0.540 1.774 1.00 61.09 83 PRO A O 1
ATOM 684 N N . ARG A 1 84 ? -4.796 1.492 0.812 1.00 64.88 84 ARG A N 1
ATOM 685 C CA . ARG A 1 84 ? -5.599 2.183 1.818 1.00 64.88 84 ARG A CA 1
ATOM 686 C C . ARG A 1 84 ? -6.991 2.366 1.244 1.00 64.88 84 ARG A C 1
ATOM 688 O O . ARG A 1 84 ? -7.139 2.949 0.175 1.00 64.88 84 ARG A O 1
ATOM 695 N N . ILE A 1 85 ? -7.997 1.878 1.955 1.00 69.50 85 ILE A N 1
ATOM 696 C CA . ILE A 1 85 ? -9.394 2.172 1.649 1.00 69.50 85 ILE A CA 1
ATOM 697 C C . ILE A 1 85 ? -9.844 3.372 2.481 1.00 69.50 85 ILE A C 1
ATOM 699 O O . ILE A 1 85 ? -9.466 3.510 3.646 1.00 69.50 85 ILE A O 1
ATOM 703 N N . THR A 1 86 ? -10.644 4.252 1.886 1.00 79.00 86 THR A N 1
ATOM 704 C CA . THR A 1 86 ? -11.362 5.292 2.626 1.00 79.00 86 THR A CA 1
ATOM 705 C C . THR A 1 86 ? -12.722 4.732 3.008 1.00 79.00 86 THR A C 1
ATOM 707 O O . THR A 1 86 ? -13.496 4.339 2.139 1.00 79.00 86 THR A O 1
ATOM 710 N N . LEU A 1 87 ? -13.001 4.679 4.307 1.00 82.44 87 LEU A N 1
ATOM 711 C CA . LEU A 1 87 ? -14.265 4.189 4.841 1.00 82.44 87 LEU A CA 1
ATOM 712 C C . LEU A 1 87 ? -15.079 5.360 5.387 1.00 82.44 87 LEU A C 1
ATOM 714 O O . LEU A 1 87 ? -14.566 6.171 6.158 1.00 82.44 87 LEU A O 1
ATOM 718 N N . ASN A 1 88 ? -16.353 5.413 5.012 1.00 88.81 88 ASN A N 1
ATOM 719 C CA . ASN A 1 88 ? -17.330 6.304 5.626 1.00 88.81 88 ASN A CA 1
ATOM 720 C C . ASN A 1 88 ? -18.036 5.514 6.724 1.00 88.81 88 ASN A C 1
ATOM 722 O O . ASN A 1 88 ? -18.981 4.788 6.440 1.00 88.81 88 ASN A O 1
ATOM 726 N N . LEU A 1 89 ? -17.522 5.608 7.949 1.00 90.81 89 LEU A N 1
ATOM 727 C CA . LEU A 1 89 ? -18.058 4.900 9.108 1.00 90.81 89 LEU A CA 1
ATOM 728 C C . LEU A 1 89 ? -18.718 5.870 10.090 1.00 90.81 89 LEU A C 1
ATOM 730 O O . LEU A 1 89 ? -18.278 7.020 10.208 1.00 90.81 89 LEU A O 1
ATOM 734 N N . PRO A 1 90 ? -19.732 5.411 10.840 1.00 90.94 90 PRO A N 1
ATOM 735 C CA . PRO A 1 90 ? -20.329 6.195 11.902 1.00 90.94 90 PRO A CA 1
ATOM 736 C C . PRO A 1 90 ? -19.284 6.470 12.982 1.00 90.94 90 PRO A C 1
ATOM 738 O O . PRO A 1 90 ? -18.501 5.593 13.367 1.00 90.94 90 PRO A O 1
ATOM 741 N N . ALA A 1 91 ? -19.269 7.711 13.465 1.00 90.75 91 ALA A N 1
ATOM 742 C CA . ALA A 1 91 ? -18.365 8.120 14.525 1.00 90.75 91 ALA A CA 1
ATOM 743 C C . ALA A 1 91 ? -18.728 7.397 15.835 1.00 90.75 91 ALA A C 1
ATOM 745 O O . ALA A 1 91 ? -19.903 7.390 16.214 1.00 90.75 91 ALA A O 1
ATOM 746 N N . PRO A 1 92 ? -17.743 6.843 16.563 1.00 92.00 92 PRO A N 1
ATOM 747 C CA . PRO A 1 92 ? -17.985 6.306 17.892 1.00 92.00 92 PRO A CA 1
ATOM 748 C C . PRO A 1 92 ? -18.569 7.340 18.855 1.00 92.00 92 PRO A C 1
ATOM 750 O O . PRO A 1 92 ? -18.367 8.553 18.718 1.00 92.00 92 PRO A O 1
ATOM 753 N N . LEU A 1 93 ? -19.264 6.847 19.876 1.00 93.62 93 LEU A N 1
ATOM 754 C CA . LEU A 1 93 ? -19.844 7.694 20.908 1.00 93.62 93 LEU A CA 1
ATOM 755 C C . LEU A 1 93 ? -18.759 8.371 21.752 1.00 93.62 93 LEU A C 1
ATOM 757 O O . LEU A 1 93 ? -17.837 7.724 22.240 1.00 93.62 93 LEU A O 1
ATOM 761 N N . LYS A 1 94 ? -18.926 9.678 21.981 1.00 92.12 94 LYS A N 1
ATOM 762 C CA . LYS A 1 94 ? -18.107 10.462 22.926 1.00 92.12 94 LYS A CA 1
ATOM 763 C C . LYS A 1 94 ? -18.667 10.453 24.348 1.00 92.12 94 LYS A C 1
ATOM 765 O O . LYS A 1 94 ? -17.922 10.616 25.307 1.00 92.12 94 LYS A O 1
ATOM 770 N N . GLU A 1 95 ? -19.977 10.269 24.472 1.00 91.88 95 GLU A N 1
ATOM 771 C CA . GLU A 1 95 ? -20.710 10.240 25.735 1.00 91.88 95 GLU A CA 1
ATOM 772 C C . GLU A 1 95 ? -21.570 8.974 25.797 1.00 91.88 95 GLU A C 1
ATOM 774 O O . GLU A 1 95 ? -22.069 8.527 24.757 1.00 91.88 95 GLU A O 1
ATOM 779 N N . PRO A 1 96 ? -21.752 8.371 26.985 1.00 91.50 96 PRO A N 1
ATOM 780 C CA . PRO A 1 96 ? -22.563 7.174 27.109 1.00 91.50 96 PRO A CA 1
ATOM 781 C C . PRO A 1 96 ? -24.038 7.490 26.870 1.00 91.50 96 PRO A C 1
ATOM 783 O O . PRO A 1 96 ? -24.554 8.543 27.250 1.00 91.50 96 PRO A O 1
ATOM 786 N N . ARG A 1 97 ? -24.740 6.529 26.277 1.00 90.62 97 ARG A N 1
ATOM 787 C CA . ARG A 1 97 ? -26.172 6.618 25.996 1.00 90.62 97 ARG A CA 1
ATOM 788 C C . ARG A 1 97 ? -26.842 5.281 26.292 1.00 90.62 97 ARG A C 1
ATOM 790 O O . ARG A 1 97 ? -26.262 4.224 26.061 1.00 90.62 97 ARG A O 1
ATOM 797 N N . GLU A 1 98 ? -28.083 5.330 26.763 1.00 91.31 98 GLU A N 1
ATOM 798 C CA . GLU A 1 98 ? -28.903 4.128 26.929 1.00 91.31 98 GLU A CA 1
ATOM 799 C C . GLU A 1 98 ? -29.127 3.422 25.589 1.00 91.31 98 GLU A C 1
ATOM 801 O O . GLU A 1 98 ? -29.423 4.056 24.573 1.00 91.31 98 GLU A O 1
ATOM 806 N N . GLY A 1 99 ? -28.967 2.100 25.596 1.00 89.19 99 GLY A N 1
ATOM 807 C CA . GLY A 1 99 ? -29.049 1.285 24.386 1.00 89.19 99 GLY A CA 1
ATOM 808 C C . GLY A 1 99 ? -27.792 1.308 23.512 1.00 89.19 99 GLY A C 1
ATOM 809 O O . GLY A 1 99 ? -27.823 0.719 22.433 1.00 89.19 99 GLY A O 1
ATOM 810 N N . MET A 1 100 ? -26.690 1.932 23.958 1.00 94.25 100 MET A N 1
ATOM 811 C CA . MET A 1 100 ? -25.409 1.836 23.252 1.00 94.25 100 MET A CA 1
ATOM 812 C C . MET A 1 100 ? -24.933 0.386 23.164 1.00 94.25 100 MET A C 1
ATOM 814 O O . MET A 1 100 ? -25.203 -0.435 24.047 1.00 94.25 100 MET A O 1
ATOM 818 N N . CYS A 1 101 ? -24.179 0.073 22.121 1.00 95.25 101 CYS A N 1
ATOM 819 C CA . CYS A 1 101 ? -23.635 -1.262 21.911 1.00 95.25 101 CYS A CA 1
ATOM 820 C C . CYS A 1 101 ? -22.128 -1.217 21.669 1.00 95.25 101 CYS A C 1
ATOM 822 O O . CYS A 1 101 ? -21.556 -0.161 21.407 1.00 95.25 101 CYS A O 1
ATOM 824 N N . PHE A 1 102 ? -21.478 -2.365 21.799 1.00 94.81 102 PHE A N 1
ATOM 825 C CA . PHE A 1 102 ? -20.047 -2.513 21.586 1.00 94.81 102 PHE A CA 1
ATOM 826 C C . PHE A 1 102 ? -19.741 -3.812 20.853 1.00 94.81 102 PHE A C 1
ATOM 828 O O . PHE A 1 102 ? -20.484 -4.789 20.949 1.00 94.81 102 PHE A O 1
ATOM 835 N N . ILE A 1 103 ? -18.599 -3.839 20.171 1.00 94.56 103 ILE A N 1
ATOM 836 C CA . ILE A 1 103 ? -18.103 -5.040 19.502 1.00 94.56 103 ILE A CA 1
ATOM 837 C C . ILE A 1 103 ? -17.141 -5.769 20.447 1.00 94.56 103 ILE A C 1
ATOM 839 O O . ILE A 1 103 ? -16.270 -5.163 21.083 1.00 94.56 103 ILE A O 1
ATOM 843 N N . LYS A 1 104 ? -17.295 -7.088 20.567 1.00 91.75 104 LYS A N 1
ATOM 844 C CA . LYS A 1 104 ? -16.349 -7.968 21.264 1.00 91.75 104 LYS A CA 1
ATOM 845 C C . LYS A 1 104 ? -16.324 -9.319 20.560 1.00 91.75 104 LYS A C 1
ATOM 847 O O . LYS A 1 104 ? -17.373 -9.858 20.240 1.00 91.75 104 LYS A O 1
ATOM 852 N N . TRP A 1 105 ? -15.132 -9.853 20.291 1.00 88.69 105 TRP A N 1
ATOM 853 C CA . TRP A 1 105 ? -14.968 -11.138 19.589 1.00 88.69 105 TRP A CA 1
ATOM 854 C C . TRP A 1 105 ? -15.753 -11.231 18.261 1.00 88.69 105 TRP A C 1
ATOM 856 O O . TRP A 1 105 ? -16.262 -12.288 17.907 1.00 88.69 105 TRP A O 1
ATOM 866 N N . GLY A 1 106 ? -15.884 -10.111 17.538 1.00 88.12 106 GLY A N 1
ATOM 867 C CA . GLY A 1 106 ? -16.635 -10.049 16.277 1.00 88.12 106 GLY A CA 1
ATOM 868 C C . GLY A 1 106 ? -18.161 -10.119 16.423 1.00 88.12 106 GLY A C 1
ATOM 869 O O . GLY A 1 106 ? -18.848 -10.281 15.418 1.00 88.12 106 GLY A O 1
ATOM 870 N N . MET A 1 107 ? -18.689 -9.998 17.643 1.00 91.88 107 MET A N 1
ATOM 871 C CA . MET A 1 107 ? -20.122 -9.963 17.938 1.00 91.88 107 MET A CA 1
ATOM 872 C C . MET A 1 107 ? -20.516 -8.617 18.548 1.00 91.88 107 MET A C 1
ATOM 874 O O . MET A 1 107 ? -19.718 -7.978 19.240 1.00 91.88 107 MET A O 1
ATOM 878 N N . ILE A 1 108 ? -21.758 -8.205 18.302 1.00 96.06 108 ILE A N 1
ATOM 879 C CA . ILE A 1 108 ? -22.342 -6.980 18.850 1.00 96.06 108 ILE A CA 1
ATOM 880 C C . ILE A 1 108 ? -23.031 -7.315 20.175 1.00 96.06 108 ILE A C 1
ATOM 882 O O . ILE A 1 108 ? -23.814 -8.259 20.259 1.00 96.06 108 ILE A O 1
ATOM 886 N N . TYR A 1 109 ? -22.748 -6.529 21.210 1.00 95.56 109 TYR A N 1
ATOM 887 C CA . TYR A 1 109 ? -23.364 -6.644 22.528 1.00 95.56 109 TYR A CA 1
ATOM 888 C C . TYR A 1 109 ? -24.017 -5.323 22.915 1.00 95.56 109 TYR A C 1
ATOM 890 O O . TYR A 1 109 ? -23.390 -4.266 22.820 1.00 95.56 109 TYR A O 1
ATOM 898 N N . LYS A 1 110 ? -25.255 -5.374 23.413 1.00 94.62 110 LYS A N 1
ATOM 899 C CA . LYS A 1 110 ? -25.903 -4.208 24.025 1.00 94.62 110 LYS A CA 1
ATOM 900 C C . LYS A 1 110 ? -25.319 -3.956 25.410 1.00 94.62 110 LYS A C 1
ATOM 902 O O . LYS A 1 110 ? -25.120 -4.889 26.189 1.00 94.62 110 LYS A O 1
ATOM 907 N N . SER A 1 111 ? -25.052 -2.694 25.716 1.00 91.25 111 SER A N 1
ATOM 908 C CA . SER A 1 111 ? -24.734 -2.279 27.074 1.00 91.25 111 SER A CA 1
ATOM 909 C C . SER A 1 111 ? -26.001 -2.281 27.924 1.00 91.25 111 SER A C 1
ATOM 911 O O . SER A 1 111 ? -27.048 -1.802 27.493 1.00 91.25 111 SER A O 1
ATOM 913 N N . ASN A 1 112 ? -25.882 -2.777 29.154 1.00 90.06 112 ASN A N 1
ATOM 914 C CA . ASN A 1 112 ? -26.935 -2.682 30.167 1.00 90.06 112 ASN A CA 1
ATOM 915 C C . ASN A 1 112 ? -26.841 -1.374 30.974 1.00 90.06 112 ASN A C 1
ATOM 917 O O . ASN A 1 112 ? -27.502 -1.236 32.002 1.00 90.06 112 ASN A O 1
ATOM 921 N N . TRP A 1 113 ? -25.977 -0.444 30.559 1.00 91.38 113 TRP A N 1
ATOM 922 C CA . TRP A 1 113 ? -25.803 0.834 31.232 1.00 91.38 113 TRP A CA 1
ATOM 923 C C . TRP A 1 113 ? -27.064 1.698 31.123 1.00 91.38 113 TRP A C 1
ATOM 925 O O . TRP A 1 113 ? -27.654 1.837 30.050 1.00 91.38 113 TRP A O 1
ATOM 935 N N . VAL A 1 114 ? -27.432 2.315 32.244 1.00 90.06 114 VAL A N 1
ATOM 936 C CA . VAL A 1 114 ? -28.551 3.257 32.361 1.00 90.06 114 VAL A CA 1
ATOM 937 C C . VAL A 1 114 ? -28.066 4.572 32.955 1.00 90.06 114 VAL A C 1
ATOM 939 O O . VAL A 1 114 ? -27.132 4.588 33.764 1.00 90.06 114 VAL A O 1
ATOM 942 N N . LYS A 1 115 ? -28.718 5.685 32.603 1.00 88.88 115 LYS A N 1
ATOM 943 C CA . LYS A 1 115 ? -28.250 7.042 32.944 1.00 88.88 115 LYS A CA 1
ATOM 944 C C . LYS A 1 115 ? -28.139 7.304 34.452 1.00 88.88 115 LYS A C 1
ATOM 946 O O . LYS A 1 115 ? -27.371 8.165 34.872 1.00 88.88 115 LYS A O 1
ATOM 951 N N . SER A 1 116 ? -28.887 6.563 35.267 1.00 88.00 116 SER A N 1
ATOM 952 C CA . SER A 1 116 ? -28.859 6.645 36.733 1.00 88.00 116 SER A CA 1
ATOM 953 C C . SER A 1 116 ? -27.645 5.968 37.379 1.00 88.00 116 SER A C 1
ATOM 955 O O . SER A 1 116 ? -27.467 6.076 38.591 1.00 88.00 116 SER A O 1
ATOM 957 N N . THR A 1 117 ? -26.808 5.277 36.600 1.00 86.75 117 THR A N 1
ATOM 958 C CA . THR A 1 117 ? -25.639 4.545 37.099 1.00 86.75 117 THR A CA 1
ATOM 959 C C . THR A 1 117 ? -24.339 5.125 36.544 1.00 86.75 117 THR A C 1
ATOM 961 O O . THR A 1 117 ? -24.256 5.409 35.350 1.00 86.75 117 THR A O 1
ATOM 964 N N . PRO A 1 118 ? -23.288 5.303 37.363 1.00 87.81 118 PRO A N 1
ATOM 965 C CA . PRO A 1 118 ? -21.980 5.665 36.836 1.00 87.81 118 PRO A CA 1
ATOM 966 C C . PRO A 1 118 ? -21.407 4.503 36.013 1.00 87.81 118 PRO A C 1
ATOM 968 O O . PRO A 1 118 ? -21.577 3.337 36.373 1.00 87.81 118 PRO A O 1
ATOM 971 N N . LEU A 1 119 ? -20.701 4.820 34.924 1.00 87.94 119 LEU A N 1
ATOM 972 C CA . LEU A 1 119 ? -19.946 3.819 34.165 1.00 87.94 119 LEU A CA 1
ATOM 973 C C . LEU A 1 119 ? -18.882 3.179 35.061 1.00 87.94 119 LEU A C 1
ATOM 975 O O . LEU A 1 119 ? -18.156 3.879 35.775 1.00 87.94 119 LEU A O 1
ATOM 979 N N . LYS A 1 120 ? -18.735 1.860 34.969 1.00 90.69 120 LYS A N 1
ATOM 980 C CA . LYS A 1 120 ? -17.626 1.125 35.588 1.00 90.69 120 LYS A CA 1
ATOM 981 C C . LYS A 1 120 ? -16.315 1.448 34.869 1.00 90.69 120 LYS A C 1
ATOM 983 O O . LYS A 1 120 ? -16.329 1.835 33.705 1.00 90.69 120 LYS A O 1
ATOM 988 N N . CYS A 1 121 ? -15.181 1.216 35.537 1.00 90.38 121 CYS A N 1
ATOM 989 C CA . CYS A 1 121 ? -13.830 1.435 34.992 1.00 90.38 121 CYS A CA 1
ATOM 990 C C . CYS A 1 121 ? -13.681 0.922 33.541 1.00 90.38 121 CYS A C 1
ATOM 992 O O . CYS A 1 121 ? -13.423 1.713 32.639 1.00 90.38 121 CYS A O 1
ATOM 994 N N . MET A 1 122 ? -14.004 -0.352 33.292 1.00 87.69 122 MET A N 1
ATOM 995 C CA . MET A 1 122 ? -13.911 -0.960 31.956 1.00 87.69 122 MET A CA 1
ATOM 996 C C . MET A 1 122 ? -14.812 -0.294 30.903 1.00 87.69 122 MET A C 1
ATOM 998 O O . MET A 1 122 ? -14.498 -0.288 29.715 1.00 87.69 122 MET A O 1
ATOM 1002 N N . GLU A 1 123 ? -15.970 0.229 31.311 1.00 90.50 123 GLU A N 1
ATOM 1003 C CA . GLU A 1 123 ? -16.900 0.900 30.401 1.00 90.50 123 GLU A CA 1
ATOM 1004 C C . GLU A 1 123 ? -16.417 2.323 30.093 1.00 90.50 123 GLU A C 1
ATOM 1006 O O . GLU A 1 123 ? -16.549 2.784 28.964 1.00 90.50 123 GLU A O 1
ATOM 1011 N N . GLN A 1 124 ? -15.801 3.002 31.063 1.00 91.31 124 GLN A N 1
ATOM 1012 C CA . GLN A 1 124 ? -15.177 4.306 30.845 1.00 91.31 124 GLN A CA 1
ATOM 1013 C C . GLN A 1 124 ? -13.983 4.209 29.896 1.00 91.31 124 GLN A C 1
ATOM 1015 O O . GLN A 1 124 ? -13.856 5.036 28.997 1.00 91.31 124 GLN A O 1
ATOM 1020 N N . GLU A 1 125 ? -13.119 3.211 30.081 1.00 92.75 125 GLU A N 1
ATOM 1021 C CA . GLU A 1 125 ? -11.972 2.964 29.199 1.00 92.75 125 GLU A CA 1
ATOM 1022 C C . GLU A 1 125 ? -12.437 2.681 27.772 1.00 92.75 125 GLU A C 1
ATOM 1024 O O . GLU A 1 125 ? -12.046 3.387 26.846 1.00 92.75 125 GLU A O 1
ATOM 1029 N N . ARG A 1 126 ? -13.390 1.756 27.608 1.00 93.00 126 ARG A N 1
ATOM 1030 C CA . ARG A 1 126 ? -13.970 1.446 26.298 1.00 93.00 126 ARG A CA 1
ATOM 1031 C C . ARG A 1 126 ? -14.579 2.672 25.617 1.00 93.00 126 ARG A C 1
ATOM 1033 O O . ARG A 1 126 ? -14.442 2.817 24.409 1.00 93.00 126 ARG A O 1
ATOM 1040 N N . LEU A 1 127 ? -15.255 3.551 26.361 1.00 93.38 127 LEU A N 1
ATOM 1041 C CA . LEU A 1 127 ? -15.802 4.790 25.802 1.00 93.38 127 LEU A CA 1
ATOM 1042 C C . LEU A 1 127 ? -14.690 5.738 25.334 1.00 93.38 127 LEU A C 1
ATOM 1044 O O . LEU A 1 127 ? -14.777 6.273 24.233 1.00 93.38 127 LEU A O 1
ATOM 1048 N N . LYS A 1 128 ? -13.627 5.905 26.131 1.00 92.62 128 LYS A N 1
ATOM 1049 C CA . LYS A 1 128 ? -12.462 6.732 25.764 1.00 92.62 128 LYS A CA 1
ATOM 1050 C C . LYS A 1 128 ? -11.744 6.211 24.520 1.00 92.62 128 LYS A C 1
ATOM 1052 O O . LYS A 1 128 ? -11.236 7.008 23.739 1.00 92.62 128 LYS A O 1
ATOM 1057 N N . GLU A 1 129 ? -11.732 4.898 24.328 1.00 92.88 129 GLU A N 1
ATOM 1058 C CA . GLU A 1 129 ? -11.146 4.230 23.162 1.00 92.88 129 GLU A CA 1
ATOM 1059 C C . GLU A 1 129 ? -12.069 4.225 21.929 1.00 92.88 129 GLU A C 1
ATOM 1061 O O . GLU A 1 129 ? -11.692 3.699 20.885 1.00 92.88 129 GLU A O 1
ATOM 1066 N N . GLY A 1 130 ? -13.278 4.797 22.018 1.00 93.06 130 GLY A N 1
ATOM 1067 C CA . GLY A 1 130 ? -14.241 4.798 20.913 1.00 93.06 130 GLY A CA 1
ATOM 1068 C C . GLY A 1 130 ? -14.871 3.425 20.648 1.00 93.06 130 GLY A C 1
ATOM 1069 O O . GLY A 1 130 ? -15.251 3.116 19.525 1.00 93.06 130 GLY A O 1
ATOM 1070 N N . GLY A 1 131 ? -14.983 2.578 21.670 1.00 93.38 131 GLY A N 1
ATOM 1071 C CA . GLY A 1 131 ? -15.511 1.216 21.560 1.00 93.38 131 GLY A CA 1
ATOM 1072 C C . GLY A 1 131 ? -17.032 1.085 21.693 1.00 93.38 131 GLY A C 1
ATOM 1073 O O . GLY A 1 131 ? -17.518 -0.046 21.794 1.00 93.38 131 GLY A O 1
ATOM 1074 N N . TYR A 1 132 ? -17.773 2.199 21.743 1.00 95.69 132 TYR A N 1
ATOM 1075 C CA . TYR A 1 132 ? -19.237 2.217 21.810 1.00 95.69 132 TYR A CA 1
ATOM 1076 C C . TYR A 1 132 ? -19.869 2.900 20.597 1.00 95.69 132 TYR A C 1
ATOM 1078 O O . TYR A 1 132 ? -19.409 3.945 20.137 1.00 95.69 132 TYR A O 1
ATOM 1086 N N . PHE A 1 133 ? -20.991 2.336 20.156 1.00 95.69 133 PHE A N 1
ATOM 1087 C CA . PHE A 1 133 ? -21.786 2.781 19.015 1.00 95.69 133 PHE A CA 1
ATOM 1088 C C . PHE A 1 133 ? -23.222 3.081 19.451 1.00 95.69 133 PHE A C 1
ATOM 1090 O O . PHE A 1 133 ? -23.710 2.516 20.438 1.00 95.69 133 PHE A O 1
ATOM 1097 N N . ALA A 1 134 ? -23.911 3.969 18.729 1.00 93.62 134 ALA A N 1
ATOM 1098 C CA . ALA A 1 134 ? -25.242 4.430 19.124 1.00 93.62 134 ALA A CA 1
ATOM 1099 C C . ALA A 1 134 ? -26.307 3.330 19.028 1.00 93.62 134 ALA A C 1
ATOM 1101 O O . ALA A 1 134 ? -27.279 3.358 19.782 1.00 93.62 134 ALA A O 1
ATOM 1102 N N . ASN A 1 135 ? -26.138 2.390 18.098 1.00 93.81 135 ASN A N 1
ATOM 1103 C CA . ASN A 1 135 ? -27.069 1.304 17.818 1.00 93.81 135 ASN A CA 1
ATOM 1104 C C . ASN A 1 135 ? -26.340 0.136 17.114 1.00 93.81 135 ASN A C 1
ATOM 1106 O O . ASN A 1 135 ? -25.176 0.264 16.734 1.00 93.81 135 ASN A O 1
ATOM 1110 N N . GLU A 1 136 ? -27.020 -1.002 16.949 1.00 94.38 136 GLU A N 1
ATOM 1111 C CA . GLU A 1 136 ? -26.433 -2.204 16.335 1.00 94.38 136 GLU A CA 1
ATOM 111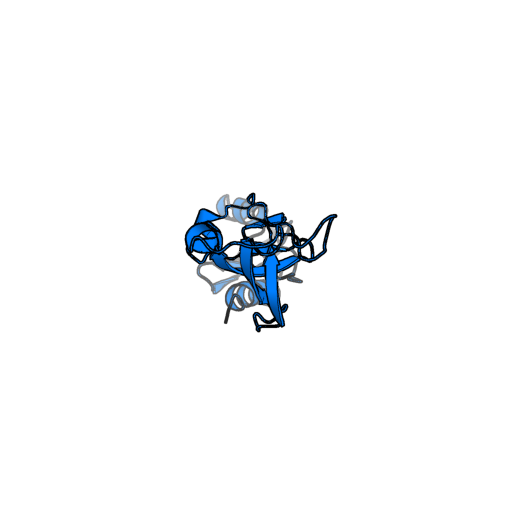2 C C . GLU A 1 136 ? -26.053 -2.015 14.861 1.00 94.38 136 GLU A C 1
ATOM 1114 O O . GLU A 1 136 ? -25.069 -2.604 14.427 1.00 94.38 136 GLU A O 1
ATOM 1119 N N . GLN A 1 137 ? -26.781 -1.183 14.109 1.00 94.00 137 GLN A N 1
ATOM 1120 C CA . GLN A 1 137 ? -26.477 -0.897 12.704 1.00 94.00 137 GLN A CA 1
ATOM 1121 C C . GLN A 1 137 ? -25.113 -0.211 12.578 1.00 94.00 137 GLN A C 1
ATOM 1123 O O . GLN A 1 137 ? -24.274 -0.661 11.801 1.00 94.00 137 GLN A O 1
ATOM 1128 N N . ASP A 1 138 ? -24.852 0.799 13.411 1.00 94.69 138 ASP A N 1
ATOM 1129 C CA . ASP A 1 138 ? -23.566 1.497 13.422 1.00 94.69 138 ASP A CA 1
ATOM 1130 C C . ASP A 1 138 ? -22.406 0.526 13.718 1.00 94.69 138 ASP A C 1
ATOM 1132 O O . ASP A 1 138 ? -21.358 0.572 13.077 1.00 94.69 138 ASP A O 1
ATOM 1136 N N . ALA A 1 139 ? -22.591 -0.383 14.681 1.00 94.44 139 ALA A N 1
ATOM 1137 C CA . ALA A 1 139 ? -21.594 -1.402 15.011 1.00 94.44 139 ALA A CA 1
ATOM 1138 C C . ALA A 1 139 ? -21.42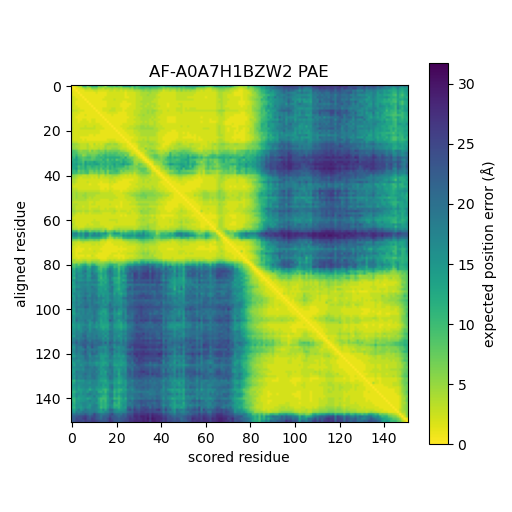5 -2.443 13.888 1.00 94.44 139 ALA A C 1
ATOM 1140 O O . ALA A 1 139 ? -20.316 -2.932 13.657 1.00 94.44 139 ALA A O 1
ATOM 1141 N N . GLN A 1 140 ? -22.503 -2.779 13.179 1.00 93.69 140 GLN A N 1
ATOM 1142 C CA . GLN A 1 140 ? -22.466 -3.717 12.062 1.00 93.69 140 GLN A CA 1
ATOM 1143 C C . GLN A 1 140 ? -21.669 -3.152 10.882 1.00 93.69 140 GLN A C 1
ATOM 1145 O O . GLN A 1 140 ? -20.853 -3.878 10.322 1.00 93.69 140 GLN A O 1
ATOM 1150 N N . GLU A 1 141 ? -21.798 -1.858 10.575 1.00 93.38 141 GLU A N 1
ATOM 1151 C CA . GLU A 1 141 ? -20.999 -1.201 9.528 1.00 93.38 141 GLU A CA 1
ATOM 1152 C C . GLU A 1 141 ? -19.492 -1.305 9.799 1.00 93.38 141 GLU A C 1
ATOM 1154 O O . GLU A 1 141 ? -18.702 -1.572 8.890 1.00 93.38 141 GLU A O 1
ATOM 1159 N N . TRP A 1 142 ? -19.083 -1.189 11.065 1.00 92.44 142 TRP A N 1
ATOM 1160 C CA . TRP A 1 142 ? -17.697 -1.421 11.474 1.00 92.44 142 TRP A CA 1
ATOM 1161 C C . TRP A 1 142 ? -17.270 -2.888 11.310 1.00 92.44 142 TRP A C 1
ATOM 1163 O O . TRP A 1 142 ? -16.156 -3.150 10.852 1.00 92.44 142 TRP A O 1
ATOM 1173 N N . ILE A 1 143 ? -18.128 -3.858 11.651 1.00 91.88 143 ILE A N 1
ATOM 1174 C CA . ILE A 1 143 ? -17.848 -5.289 11.426 1.00 91.88 143 ILE A CA 1
ATOM 1175 C C . ILE A 1 143 ? -17.693 -5.589 9.935 1.00 91.88 143 ILE A C 1
ATOM 1177 O O . ILE A 1 143 ? -16.755 -6.289 9.547 1.00 91.88 143 ILE A O 1
ATOM 1181 N N . ASP A 1 144 ? -18.584 -5.060 9.105 1.00 90.38 144 ASP A N 1
ATOM 1182 C CA . ASP A 1 144 ? -18.577 -5.286 7.664 1.00 90.38 144 ASP A CA 1
ATOM 1183 C C . ASP A 1 144 ? -17.340 -4.654 7.025 1.00 90.38 144 ASP A C 1
ATOM 1185 O O . ASP A 1 144 ? -16.669 -5.296 6.217 1.00 90.38 144 ASP A O 1
ATOM 1189 N N . ALA A 1 145 ? -16.950 -3.454 7.462 1.00 88.31 145 ALA A N 1
ATOM 1190 C CA . ALA A 1 145 ? -15.704 -2.824 7.041 1.00 88.31 145 ALA A CA 1
ATOM 1191 C C . ALA A 1 145 ? -14.456 -3.623 7.453 1.00 88.31 145 ALA A C 1
ATOM 1193 O O . ALA A 1 145 ? -13.495 -3.698 6.690 1.00 88.31 145 ALA A O 1
ATOM 1194 N N . MET A 1 146 ? -14.458 -4.259 8.630 1.00 85.06 146 MET A N 1
ATOM 1195 C CA . MET A 1 146 ? -13.362 -5.141 9.048 1.00 85.06 146 MET A CA 1
ATOM 1196 C C . MET A 1 146 ? -13.308 -6.438 8.226 1.00 85.06 146 MET A C 1
ATOM 1198 O O . MET A 1 146 ? -12.211 -6.919 7.938 1.00 85.06 146 MET A O 1
ATOM 1202 N N . LYS A 1 147 ? -14.466 -6.995 7.840 1.00 82.38 147 LYS A N 1
ATOM 1203 C CA . LYS A 1 147 ? -14.583 -8.249 7.072 1.00 82.38 147 LYS A 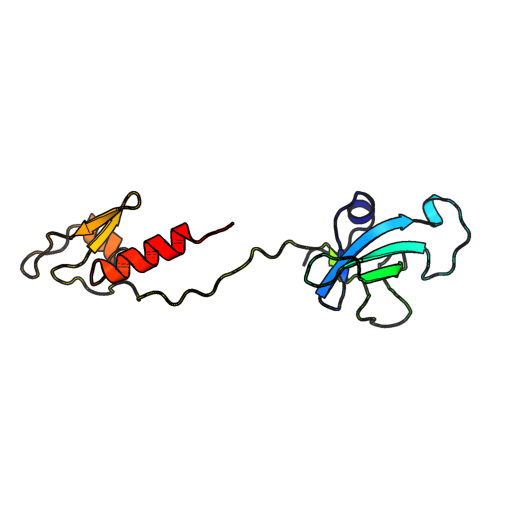CA 1
ATOM 1204 C C . LYS A 1 147 ? -14.354 -8.081 5.572 1.00 82.38 147 LYS A C 1
ATOM 1206 O O . LYS A 1 147 ? -13.814 -8.988 4.954 1.00 82.38 147 LYS A O 1
ATOM 1211 N N . ASN A 1 148 ? -14.693 -6.929 4.999 1.00 68.44 148 ASN A N 1
ATOM 1212 C CA . ASN A 1 148 ? -14.478 -6.621 3.581 1.00 68.44 148 ASN A CA 1
ATOM 1213 C C . ASN A 1 148 ? -13.002 -6.322 3.235 1.00 68.44 148 ASN A C 1
ATOM 1215 O O . ASN A 1 148 ? -12.702 -5.775 2.174 1.00 68.44 148 ASN A O 1
ATOM 1219 N N . ASN A 1 149 ? -12.061 -6.690 4.109 1.00 59.81 149 ASN A N 1
ATOM 1220 C CA . ASN A 1 149 ? -10.635 -6.510 3.883 1.00 59.81 149 ASN A CA 1
ATOM 1221 C C . ASN A 1 149 ? -10.042 -7.725 3.156 1.00 59.81 149 ASN A C 1
ATOM 1223 O O . ASN A 1 149 ? -9.584 -8.671 3.793 1.00 59.81 149 ASN A O 1
ATOM 1227 N N . ARG A 1 150 ? -9.967 -7.585 1.824 1.00 52.41 150 ARG A N 1
ATOM 1228 C CA . ARG A 1 150 ? -9.283 -8.428 0.817 1.00 52.41 150 ARG A CA 1
ATOM 1229 C C . ARG A 1 150 ? -10.084 -9.615 0.258 1.00 52.41 150 ARG A C 1
ATOM 1231 O O . ARG A 1 150 ? -10.467 -10.524 0.986 1.00 52.41 150 ARG A O 1
ATOM 1238 N N . ALA A 1 151 ? -10.228 -9.605 -1.069 1.00 45.81 151 ALA A N 1
ATOM 1239 C CA . ALA A 1 151 ? -10.133 -10.793 -1.916 1.00 45.81 151 ALA A CA 1
ATOM 1240 C C . ALA A 1 151 ? -8.719 -10.834 -2.514 1.00 45.81 151 ALA A C 1
ATOM 1242 O O . ALA A 1 151 ? -8.139 -9.731 -2.679 1.00 45.81 151 ALA A O 1
#

InterPro domains:
  IPR059526 Haemophilus phage HP1 protein YO09 [PF26890] (1-80)

pLDDT: mean 88.48, std 9.52, range [45.81, 97.25]

Organism: NCBI:txid2770636